Protein AF-A0AAU6PYX4-F1 (afdb_monomer_lite)

pLDDT: mean 87.93, std 8.88, range [52.16, 94.81]

Radius of gyration: 12.18 Å; chains: 1; bounding box: 32×26×27 Å

Sequence (92 aa):
MNERTFPTLANFLETWFCSAYDFDELGDVLARMRRLRAWENLAELRHEANALGDTPLATFNGFSHQHGGRGFTPARFAEFKRRLRAIEIEED

Structure (mmCIF, N/CA/C/O backbone):
data_AF-A0AAU6PYX4-F1
#
_entry.id   AF-A0AAU6PYX4-F1
#
loop_
_atom_site.group_PDB
_atom_site.id
_atom_site.type_symbol
_atom_site.label_atom_id
_atom_site.label_alt_id
_atom_site.label_comp_id
_atom_site.label_asym_id
_atom_site.label_entity_id
_atom_site.label_seq_id
_atom_site.pdbx_PDB_ins_code
_atom_site.Cartn_x
_atom_site.Cartn_y
_atom_site.Cartn_z
_atom_site.occupancy
_atom_site.B_iso_or_equiv
_atom_site.auth_seq_id
_atom_site.auth_comp_id
_atom_site.auth_asym_id
_atom_site.auth_atom_id
_atom_site.pdbx_PDB_model_num
ATOM 1 N N . MET A 1 1 ? 11.839 10.195 -2.435 1.00 65.88 1 MET A N 1
ATOM 2 C CA . MET A 1 1 ? 10.538 10.354 -1.755 1.00 65.88 1 MET A CA 1
ATOM 3 C C . MET A 1 1 ? 10.863 10.773 -0.336 1.00 65.88 1 MET A C 1
ATOM 5 O O . MET A 1 1 ? 11.748 10.151 0.230 1.00 65.88 1 MET A O 1
ATOM 9 N N . ASN A 1 2 ? 10.283 11.854 0.186 1.00 59.19 2 ASN A N 1
ATOM 10 C CA . ASN A 1 2 ? 10.583 12.281 1.553 1.00 59.19 2 ASN A CA 1
ATOM 11 C C . ASN A 1 2 ? 9.658 11.536 2.520 1.00 59.19 2 ASN A C 1
ATOM 13 O O . ASN A 1 2 ? 8.445 11.580 2.375 1.00 59.19 2 ASN A O 1
ATOM 17 N N . GLU A 1 3 ? 10.244 10.890 3.518 1.00 55.78 3 GLU A N 1
ATOM 18 C CA . GLU A 1 3 ? 9.598 10.228 4.668 1.00 55.78 3 GLU A CA 1
ATOM 19 C C . GLU A 1 3 ? 8.597 11.149 5.392 1.00 55.78 3 GLU A C 1
ATOM 21 O O . GLU A 1 3 ? 7.555 10.704 5.858 1.00 55.78 3 GLU A O 1
ATOM 26 N N . ARG A 1 4 ? 8.836 12.468 5.371 1.00 62.66 4 ARG A N 1
ATOM 27 C CA . ARG A 1 4 ? 7.895 13.488 5.870 1.00 62.66 4 ARG A CA 1
ATOM 28 C C . ARG A 1 4 ? 6.585 13.596 5.078 1.00 62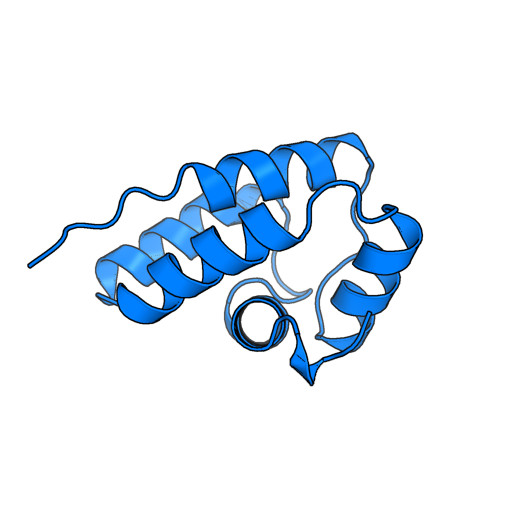.66 4 ARG A C 1
ATOM 30 O O . ARG A 1 4 ? 5.679 14.285 5.527 1.00 62.66 4 ARG A O 1
ATOM 37 N N . THR A 1 5 ? 6.505 12.998 3.890 1.00 75.06 5 THR A N 1
ATOM 38 C CA . THR A 1 5 ? 5.356 13.109 2.978 1.00 75.06 5 THR A CA 1
ATOM 39 C C . THR A 1 5 ? 4.416 11.908 3.066 1.00 75.06 5 THR A C 1
ATOM 41 O O . THR A 1 5 ? 3.242 12.059 2.753 1.00 75.06 5 THR A O 1
ATOM 44 N N . PHE A 1 6 ? 4.908 10.740 3.493 1.00 87.25 6 PHE A N 1
ATOM 45 C CA . PHE A 1 6 ? 4.115 9.506 3.569 1.00 87.25 6 PHE A CA 1
ATOM 46 C C . PHE A 1 6 ? 4.360 8.736 4.886 1.00 87.25 6 PHE A C 1
ATOM 48 O O . PHE A 1 6 ? 4.815 7.586 4.855 1.00 87.25 6 PHE A O 1
ATOM 55 N N . PRO A 1 7 ? 4.163 9.379 6.055 1.00 90.62 7 PRO A N 1
ATOM 56 C CA . PRO A 1 7 ? 4.477 8.781 7.351 1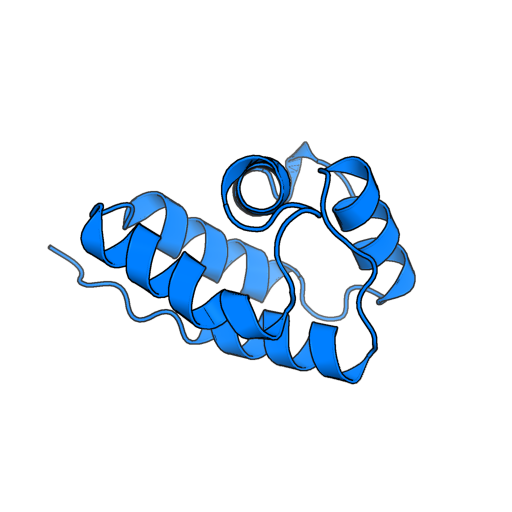.00 90.62 7 PRO A CA 1
ATOM 57 C C . PRO A 1 7 ? 3.605 7.562 7.675 1.00 90.62 7 PRO A C 1
ATOM 59 O O . PRO A 1 7 ? 4.093 6.598 8.267 1.00 90.62 7 PRO A O 1
ATOM 62 N N . THR A 1 8 ? 2.334 7.559 7.272 1.00 93.19 8 THR A N 1
ATOM 63 C CA . THR A 1 8 ? 1.419 6.453 7.579 1.00 93.19 8 THR A CA 1
ATOM 64 C C . THR A 1 8 ? 1.743 5.235 6.728 1.00 93.19 8 THR A C 1
ATOM 66 O O . THR A 1 8 ? 1.741 4.108 7.222 1.00 93.19 8 THR A O 1
ATOM 69 N N . LEU A 1 9 ? 2.088 5.449 5.461 1.00 92.50 9 LEU A N 1
ATOM 70 C CA . LEU A 1 9 ? 2.536 4.406 4.553 1.00 92.50 9 LEU A CA 1
ATOM 71 C C . LEU A 1 9 ? 3.886 3.823 4.979 1.00 92.50 9 LEU A C 1
ATOM 73 O O . LEU A 1 9 ? 4.063 2.610 4.899 1.00 92.50 9 LEU A O 1
ATOM 77 N N . ALA A 1 10 ? 4.811 4.657 5.462 1.00 92.50 10 ALA A N 1
ATOM 78 C CA . ALA A 1 10 ? 6.067 4.195 6.051 1.00 92.50 10 ALA A CA 1
ATOM 79 C C . ALA A 1 10 ? 5.794 3.276 7.249 1.00 92.50 10 ALA A C 1
ATOM 81 O O . ALA A 1 10 ? 6.189 2.112 7.237 1.00 92.50 10 ALA A O 1
ATOM 82 N N . ASN A 1 11 ? 5.017 3.756 8.224 1.00 92.62 11 ASN A N 1
ATOM 83 C CA . ASN A 1 11 ? 4.641 2.970 9.397 1.00 92.62 11 ASN A CA 1
ATOM 84 C C . ASN A 1 11 ? 3.910 1.674 9.011 1.00 92.62 11 ASN A C 1
ATOM 86 O O . ASN A 1 11 ? 4.157 0.621 9.593 1.00 92.62 11 ASN A O 1
ATOM 90 N N . PHE A 1 12 ? 3.034 1.712 8.006 1.00 93.88 12 PHE A N 1
ATOM 91 C CA . PHE A 1 12 ? 2.350 0.526 7.498 1.00 93.88 12 PHE A CA 1
ATOM 92 C C . PHE A 1 12 ? 3.319 -0.531 6.967 1.00 93.88 12 PHE A C 1
ATOM 94 O O . PHE A 1 12 ? 3.175 -1.705 7.305 1.00 93.88 12 PHE A O 1
ATOM 101 N N . LEU A 1 13 ? 4.316 -0.130 6.180 1.00 93.06 13 LEU A N 1
ATOM 102 C CA . LEU A 1 13 ? 5.333 -1.044 5.661 1.00 93.06 13 LEU A CA 1
ATOM 103 C C . LEU A 1 13 ? 6.258 -1.565 6.768 1.00 93.06 13 LEU A C 1
ATOM 105 O O . LEU A 1 13 ? 6.675 -2.714 6.707 1.00 93.06 13 LEU A O 1
ATOM 109 N N . GLU A 1 14 ? 6.514 -0.781 7.813 1.00 92.56 14 GLU A N 1
ATOM 110 C CA . GLU A 1 14 ? 7.354 -1.213 8.936 1.00 92.56 14 GLU A CA 1
ATOM 111 C C . GLU A 1 14 ? 6.636 -2.192 9.873 1.00 92.56 14 GLU A C 1
ATOM 113 O O . GLU A 1 14 ? 7.247 -3.132 10.382 1.00 92.56 14 GLU A O 1
ATOM 118 N N . THR A 1 15 ? 5.337 -1.985 10.106 1.00 90.62 15 THR A N 1
ATOM 119 C CA . THR A 1 15 ? 4.610 -2.649 11.202 1.00 90.62 15 THR A CA 1
ATOM 120 C C . THR A 1 15 ? 3.584 -3.677 10.737 1.00 90.62 15 THR A C 1
ATOM 122 O O . THR A 1 15 ? 3.450 -4.733 11.356 1.00 90.62 15 THR A O 1
ATOM 125 N N . TRP A 1 16 ? 2.861 -3.395 9.651 1.00 90.94 16 TRP A N 1
ATOM 126 C CA . TRP A 1 16 ? 1.719 -4.197 9.207 1.00 90.94 16 TRP A CA 1
ATOM 127 C C . TRP A 1 16 ? 2.050 -5.068 8.000 1.00 90.94 16 TRP A C 1
ATOM 129 O O . TRP A 1 16 ? 1.680 -6.237 7.972 1.00 90.94 16 TRP A O 1
ATOM 139 N N . PHE A 1 17 ? 2.745 -4.503 7.014 1.00 91.06 17 PHE A N 1
ATOM 140 C CA . PHE A 1 17 ? 3.046 -5.128 5.729 1.00 91.06 17 PHE A CA 1
ATOM 141 C C . PHE A 1 17 ? 4.557 -5.123 5.451 1.00 91.06 17 PHE A C 1
ATOM 143 O O . PHE A 1 17 ? 5.034 -4.682 4.403 1.00 91.06 17 PHE A O 1
ATOM 150 N N . CYS A 1 18 ? 5.321 -5.590 6.439 1.00 88.25 18 CYS A N 1
ATOM 151 C CA . CYS A 1 18 ? 6.772 -5.690 6.352 1.00 88.25 18 CYS A CA 1
ATOM 152 C C . CYS A 1 18 ? 7.219 -6.879 5.502 1.00 88.25 18 CYS A C 1
ATOM 154 O O . CYS A 1 18 ? 6.427 -7.705 5.055 1.00 88.25 18 CYS A O 1
ATOM 156 N N . SER A 1 19 ? 8.528 -6.999 5.303 1.00 86.12 19 SER A N 1
ATOM 157 C CA . SER A 1 19 ? 9.138 -8.025 4.462 1.00 86.12 19 SER A CA 1
ATOM 158 C C . SER A 1 19 ? 8.955 -9.461 4.944 1.00 86.12 19 SER A C 1
ATOM 160 O O . SER A 1 19 ? 9.333 -10.378 4.217 1.00 86.12 19 SER A O 1
ATOM 162 N N . ALA A 1 20 ? 8.346 -9.688 6.106 1.00 83.31 20 ALA A N 1
ATOM 163 C CA . ALA A 1 20 ? 7.880 -11.010 6.504 1.00 83.31 20 ALA A CA 1
ATOM 164 C C . ALA A 1 20 ? 6.635 -11.461 5.715 1.00 83.31 20 ALA A C 1
ATOM 166 O O . ALA A 1 20 ? 6.489 -12.657 5.483 1.00 83.31 20 ALA A O 1
ATOM 167 N N . TYR A 1 21 ? 5.799 -10.523 5.261 1.00 82.38 21 TYR A N 1
ATOM 168 C CA . TYR A 1 21 ? 4.542 -10.801 4.567 1.00 82.38 21 TYR A CA 1
ATOM 169 C C . TYR A 1 21 ? 4.729 -10.860 3.044 1.00 82.38 21 TYR A C 1
ATOM 171 O O . TYR A 1 21 ? 5.515 -10.103 2.459 1.00 82.38 21 TYR A O 1
ATOM 179 N N . ASP A 1 22 ? 4.008 -11.765 2.383 1.00 87.25 22 ASP A N 1
ATOM 180 C CA . ASP A 1 22 ? 3.854 -11.762 0.929 1.00 87.25 22 ASP A CA 1
ATOM 181 C C . ASP A 1 22 ? 2.736 -10.810 0.483 1.00 87.25 22 ASP A C 1
ATOM 183 O O . ASP A 1 22 ? 1.838 -10.448 1.238 1.00 87.25 22 ASP A O 1
ATOM 187 N N . PHE A 1 23 ? 2.768 -10.412 -0.787 1.00 84.25 23 PHE A N 1
ATOM 188 C CA . PHE A 1 23 ? 1.755 -9.546 -1.381 1.00 84.25 23 PHE A CA 1
ATOM 189 C C . PHE A 1 23 ? 0.347 -10.130 -1.330 1.00 84.25 23 PHE A C 1
ATOM 191 O O . PHE A 1 23 ? -0.620 -9.380 -1.183 1.00 84.25 23 PHE A O 1
ATOM 198 N N . ASP A 1 24 ? 0.229 -11.452 -1.400 1.00 89.06 24 ASP A N 1
ATOM 199 C CA . ASP A 1 24 ? -1.066 -12.123 -1.319 1.00 89.06 24 ASP A CA 1
ATOM 200 C C . ASP A 1 24 ? -1.738 -11.918 0.056 1.00 89.06 24 ASP A C 1
ATOM 202 O O . ASP A 1 24 ? -2.966 -11.873 0.136 1.00 89.06 24 ASP A O 1
ATOM 206 N N . GLU A 1 25 ? -0.955 -11.645 1.107 1.00 90.31 25 GLU A N 1
ATOM 207 C CA . GLU A 1 25 ? -1.429 -11.388 2.475 1.00 90.31 25 GLU A CA 1
ATOM 208 C C . GLU A 1 25 ? -1.889 -9.936 2.701 1.00 90.31 25 GLU A C 1
ATOM 210 O O . GLU A 1 25 ? -2.435 -9.608 3.755 1.00 90.31 25 GLU A O 1
ATOM 215 N N . LEU A 1 26 ? -1.726 -9.040 1.716 1.00 91.50 26 LEU A N 1
ATOM 216 C CA . LEU A 1 26 ? -2.118 -7.629 1.842 1.00 91.50 26 LEU A CA 1
A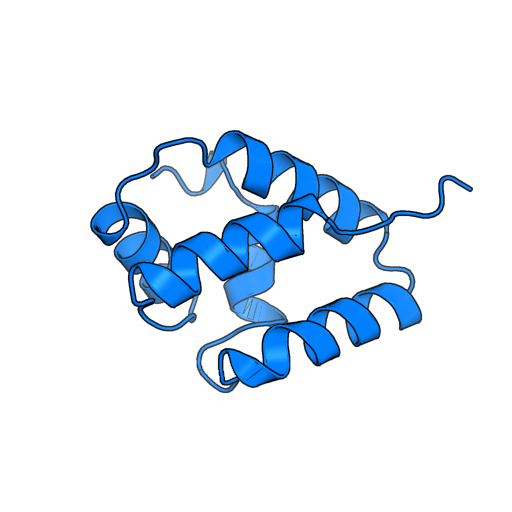TOM 217 C C . LEU A 1 26 ? -3.595 -7.468 2.236 1.00 91.50 26 LEU A C 1
ATOM 219 O O . LEU A 1 26 ? -3.941 -6.584 3.018 1.00 91.50 26 LEU A O 1
ATOM 223 N N . GLY A 1 27 ? -4.475 -8.320 1.700 1.00 90.31 27 GLY A N 1
ATOM 224 C CA . GLY A 1 27 ? -5.898 -8.300 2.047 1.00 90.31 27 GLY A CA 1
ATOM 225 C C . GLY A 1 27 ? -6.146 -8.629 3.521 1.00 90.31 27 GLY A C 1
ATOM 226 O O . GLY A 1 27 ? -6.909 -7.928 4.187 1.00 90.31 27 GLY A O 1
ATOM 227 N N . ASP A 1 28 ? -5.452 -9.639 4.042 1.00 91.94 28 ASP A N 1
ATOM 228 C CA . ASP A 1 28 ? -5.577 -10.077 5.432 1.00 91.94 28 ASP A CA 1
ATOM 229 C C . ASP A 1 28 ? -5.025 -9.035 6.406 1.00 91.94 28 ASP A C 1
ATOM 231 O O . ASP A 1 28 ? -5.629 -8.775 7.450 1.00 91.94 28 ASP A O 1
ATOM 235 N N . VAL A 1 29 ? -3.925 -8.372 6.040 1.00 92.81 29 VAL A N 1
ATOM 236 C CA . VAL A 1 29 ? -3.357 -7.261 6.812 1.00 92.81 29 VAL A CA 1
ATOM 237 C C . VAL A 1 29 ? -4.353 -6.102 6.918 1.00 92.81 29 VAL A C 1
ATOM 239 O O . VAL A 1 29 ? -4.637 -5.635 8.024 1.00 92.81 29 VAL A O 1
ATOM 242 N N . LEU A 1 30 ? -4.951 -5.676 5.801 1.00 92.25 30 LEU A N 1
ATOM 243 C CA . LEU A 1 30 ? -5.958 -4.608 5.803 1.00 92.25 30 LEU A CA 1
ATOM 244 C C . LEU A 1 30 ? -7.211 -5.009 6.596 1.00 92.25 30 LEU A C 1
ATOM 246 O O . LEU A 1 30 ? -7.722 -4.222 7.395 1.00 92.25 30 LEU A O 1
ATOM 250 N N . ALA A 1 31 ? -7.682 -6.249 6.445 1.00 90.62 31 ALA A N 1
ATOM 251 C CA . ALA A 1 31 ? -8.808 -6.768 7.218 1.00 90.62 31 ALA A CA 1
ATOM 252 C C . ALA A 1 31 ? -8.505 -6.800 8.726 1.00 90.62 31 ALA A C 1
ATOM 254 O O . ALA A 1 31 ? -9.371 -6.479 9.544 1.00 90.62 31 ALA A O 1
ATOM 255 N N . ARG A 1 32 ? -7.272 -7.141 9.115 1.00 92.38 32 ARG A N 1
ATOM 256 C CA . ARG A 1 32 ? -6.823 -7.111 10.511 1.00 92.38 32 ARG A CA 1
ATOM 257 C C . ARG A 1 32 ? -6.816 -5.690 11.074 1.00 92.38 32 ARG A C 1
ATOM 259 O O . ARG A 1 32 ? -7.302 -5.498 12.187 1.00 92.38 32 ARG A O 1
ATOM 266 N N . MET A 1 33 ? -6.337 -4.705 10.316 1.00 92.12 33 MET A N 1
ATOM 267 C CA . MET A 1 33 ? -6.388 -3.293 10.719 1.00 92.12 33 MET A CA 1
ATOM 268 C C . MET A 1 33 ? -7.829 -2.810 10.928 1.00 92.12 33 MET A C 1
ATOM 270 O O . MET A 1 33 ? -8.111 -2.163 11.937 1.00 92.12 33 MET A O 1
ATOM 274 N N . ARG A 1 34 ? -8.760 -3.196 10.040 1.00 89.19 34 ARG A N 1
ATOM 275 C CA . ARG A 1 34 ? -10.198 -2.899 10.193 1.00 89.19 34 ARG A CA 1
ATOM 276 C C . ARG A 1 34 ? -10.771 -3.507 11.473 1.00 89.19 34 ARG A C 1
ATOM 278 O O . ARG A 1 34 ? -11.427 -2.818 12.244 1.00 89.19 34 ARG A O 1
ATOM 285 N N . ARG A 1 35 ? -10.476 -4.782 11.752 1.00 90.44 35 ARG A N 1
ATOM 286 C CA . ARG A 1 35 ? -10.922 -5.460 12.988 1.00 90.44 35 ARG A CA 1
ATOM 287 C C . ARG A 1 35 ? -10.413 -4.776 14.255 1.00 90.44 35 ARG A C 1
ATOM 289 O O . ARG A 1 35 ? -11.115 -4.760 15.259 1.00 90.44 35 ARG A O 1
ATOM 296 N N . LEU A 1 36 ? -9.210 -4.210 14.197 1.00 91.44 36 LEU A N 1
ATOM 297 C CA . LEU A 1 36 ? -8.603 -3.454 15.293 1.00 91.44 36 LEU A CA 1
ATOM 298 C C . LEU A 1 36 ? -9.060 -1.990 15.345 1.00 91.44 36 LEU A C 1
ATOM 300 O O . LEU A 1 36 ? -8.554 -1.239 16.173 1.00 91.44 36 LEU A O 1
ATOM 304 N N . ARG A 1 37 ? -10.018 -1.590 14.495 1.00 88.38 37 ARG A N 1
ATOM 305 C CA . ARG A 1 37 ? -10.550 -0.223 14.403 1.00 88.38 37 ARG A CA 1
ATOM 306 C C . ARG A 1 37 ? -9.464 0.829 14.180 1.00 88.38 37 ARG A C 1
ATOM 308 O O . ARG A 1 37 ? -9.575 1.955 14.652 1.00 88.38 37 ARG A O 1
ATOM 315 N N . ALA A 1 38 ? -8.417 0.481 13.432 1.00 88.12 38 ALA A N 1
ATOM 316 C CA . ALA A 1 38 ? -7.363 1.412 13.032 1.00 88.12 38 ALA A CA 1
ATOM 317 C C . ALA A 1 38 ? -7.841 2.346 11.896 1.00 88.12 38 ALA A C 1
ATOM 319 O O . ALA A 1 38 ? -7.165 2.489 10.880 1.00 88.12 38 ALA A O 1
ATOM 320 N N . TRP A 1 39 ? -9.038 2.925 12.036 1.00 87.62 39 TRP A N 1
ATOM 321 C CA . TRP A 1 39 ? -9.746 3.655 10.982 1.00 87.62 39 TRP A CA 1
ATOM 322 C C . TRP A 1 39 ? -9.008 4.912 10.537 1.00 87.62 39 TRP A C 1
ATOM 324 O O . TRP A 1 39 ? -8.903 5.150 9.340 1.00 87.62 39 TRP A O 1
ATOM 334 N N . GLU A 1 40 ? -8.423 5.650 11.478 1.00 88.19 40 GLU A N 1
ATOM 335 C CA . GLU A 1 40 ? -7.623 6.845 11.190 1.00 88.19 40 GLU A CA 1
ATOM 336 C C . GLU A 1 40 ? -6.390 6.490 10.339 1.00 88.19 40 GLU A C 1
ATOM 338 O O . GLU A 1 40 ? -6.175 7.062 9.275 1.00 88.19 40 GLU A O 1
ATOM 343 N N . ASN A 1 41 ? -5.662 5.428 10.710 1.00 89.25 41 ASN A N 1
ATOM 344 C CA . ASN A 1 41 ? -4.534 4.926 9.916 1.00 89.25 41 ASN A CA 1
ATOM 345 C C . ASN A 1 41 ? -4.971 4.448 8.526 1.00 89.25 41 ASN A C 1
ATOM 347 O O . ASN A 1 41 ? -4.243 4.624 7.555 1.00 89.25 41 ASN A O 1
ATOM 351 N N . LEU A 1 42 ? -6.143 3.818 8.417 1.00 91.00 42 LEU A N 1
ATOM 352 C CA . LEU A 1 42 ? -6.705 3.374 7.141 1.00 91.00 42 LEU A CA 1
ATOM 353 C C . LEU A 1 42 ? -7.130 4.562 6.256 1.00 91.00 42 LEU A C 1
ATOM 355 O O . LEU A 1 42 ? -6.940 4.507 5.039 1.00 91.00 42 LEU A O 1
ATOM 359 N N . ALA A 1 43 ? -7.643 5.640 6.856 1.00 90.75 43 ALA A N 1
ATOM 360 C CA . ALA A 1 43 ? -7.955 6.904 6.190 1.00 90.75 43 ALA A CA 1
ATOM 361 C C . ALA A 1 43 ? -6.716 7.581 5.627 1.00 90.75 43 ALA A C 1
ATOM 363 O O . ALA A 1 43 ? -6.670 7.879 4.429 1.00 90.75 43 ALA A O 1
ATOM 364 N N . GLU A 1 44 ? -5.693 7.730 6.458 1.00 92.06 44 GLU A N 1
ATOM 365 C CA . GLU A 1 44 ? -4.429 8.336 6.067 1.00 92.06 44 GLU A CA 1
ATOM 366 C C . GLU A 1 44 ? -3.694 7.468 5.036 1.00 92.06 44 GLU A C 1
ATOM 368 O O . GLU A 1 44 ? -3.217 7.984 4.028 1.00 92.06 44 GLU A O 1
ATOM 373 N N . LEU A 1 45 ? -3.711 6.134 5.174 1.00 92.56 45 LEU A N 1
ATOM 374 C CA . LEU A 1 45 ? -3.190 5.213 4.152 1.00 92.56 45 LEU A CA 1
ATOM 375 C C . LEU A 1 45 ? -3.871 5.403 2.800 1.00 92.56 45 LEU A C 1
ATOM 377 O O . LEU A 1 45 ? -3.204 5.423 1.762 1.00 92.56 45 LEU A O 1
ATOM 381 N N . ARG A 1 46 ? -5.200 5.541 2.795 1.00 92.62 46 ARG A N 1
ATOM 382 C CA . ARG A 1 46 ? -5.964 5.808 1.575 1.00 92.62 46 ARG A CA 1
ATOM 383 C C . ARG A 1 46 ? -5.581 7.163 0.983 1.00 92.62 46 ARG A C 1
ATOM 385 O O . ARG A 1 46 ? -5.407 7.264 -0.234 1.00 92.62 46 ARG A O 1
ATOM 392 N N . HIS A 1 47 ? -5.445 8.198 1.809 1.00 91.38 47 HIS A N 1
ATOM 393 C CA . HIS A 1 47 ? -5.038 9.534 1.373 1.00 91.38 47 HIS A CA 1
ATOM 394 C C . HIS A 1 47 ? -3.633 9.518 0.749 1.00 91.38 47 HIS A C 1
ATOM 396 O O . HIS A 1 47 ? -3.452 9.913 -0.405 1.00 91.38 47 HIS A O 1
ATOM 402 N N . GLU A 1 48 ? -2.661 8.954 1.458 1.00 92.25 48 GLU A N 1
ATOM 403 C CA . GLU A 1 48 ? -1.277 8.815 1.012 1.00 92.25 48 GLU A CA 1
ATOM 404 C C . GLU A 1 48 ? -1.171 7.965 -0.265 1.00 92.25 48 GLU A C 1
ATOM 406 O O . GLU A 1 48 ? -0.466 8.334 -1.206 1.00 92.25 48 GLU A O 1
ATOM 411 N N . ALA A 1 49 ? -1.946 6.881 -0.384 1.00 90.62 49 ALA A N 1
ATOM 412 C CA . ALA A 1 49 ? -1.992 6.066 -1.598 1.00 90.62 49 ALA A CA 1
ATOM 413 C C . ALA A 1 49 ? -2.564 6.811 -2.818 1.00 90.62 49 ALA A C 1
ATOM 415 O O . ALA A 1 49 ? -2.201 6.508 -3.965 1.00 90.62 49 ALA A O 1
ATOM 416 N N . ASN A 1 50 ? -3.460 7.780 -2.612 1.00 88.94 50 ASN A N 1
ATOM 417 C CA . ASN A 1 50 ? -3.902 8.687 -3.672 1.00 88.94 50 ASN A CA 1
ATOM 418 C C . ASN A 1 50 ? -2.784 9.667 -4.048 1.00 88.94 50 ASN A C 1
ATOM 420 O O . ASN A 1 50 ? -2.461 9.786 -5.232 1.00 88.94 50 ASN A O 1
ATOM 424 N N . ALA A 1 51 ? -2.129 10.270 -3.052 1.00 88.69 51 ALA A N 1
ATOM 425 C CA . ALA A 1 51 ? -1.015 11.199 -3.241 1.00 88.69 51 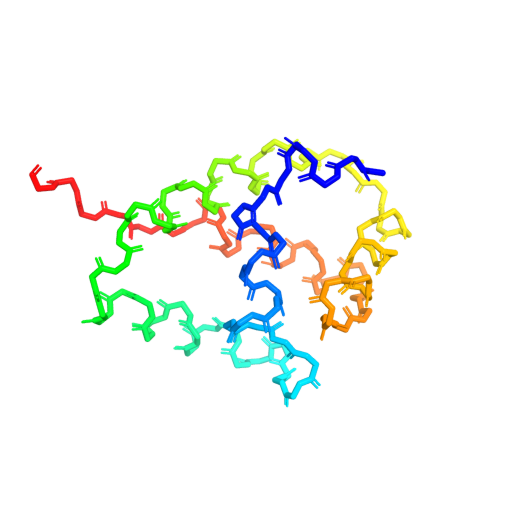ALA A CA 1
ATOM 426 C C . ALA A 1 51 ? 0.224 10.560 -3.900 1.00 88.69 51 ALA A C 1
ATOM 428 O O . ALA A 1 51 ? 0.981 11.255 -4.576 1.00 88.69 51 ALA A O 1
ATOM 429 N N . LEU A 1 52 ? 0.398 9.232 -3.810 1.00 86.81 52 LEU A N 1
ATOM 430 C CA . LEU A 1 52 ? 1.426 8.512 -4.573 1.00 86.81 52 LEU A CA 1
ATOM 431 C C . LEU A 1 52 ? 1.323 8.737 -6.092 1.00 86.81 52 LEU A C 1
ATOM 433 O O . LEU A 1 52 ? 2.340 8.601 -6.767 1.00 86.81 52 LEU A O 1
ATOM 437 N N . GLY A 1 53 ? 0.145 9.047 -6.649 1.00 82.50 53 GLY A N 1
ATOM 438 C CA . GLY A 1 53 ? -0.012 9.435 -8.059 1.00 82.50 53 GLY A CA 1
ATOM 439 C C . GLY A 1 53 ? 0.770 8.561 -9.058 1.00 82.50 53 GLY A C 1
ATOM 440 O O . GLY A 1 53 ? 0.672 7.321 -9.036 1.00 82.50 53 GLY A O 1
ATOM 441 N N . ASP A 1 54 ? 1.577 9.234 -9.885 1.00 84.94 54 ASP A N 1
ATOM 442 C CA . ASP A 1 54 ? 2.483 8.670 -10.900 1.00 84.94 54 ASP A CA 1
ATOM 443 C C . ASP A 1 54 ? 3.907 8.415 -10.378 1.00 84.94 54 ASP A C 1
ATOM 445 O O . ASP A 1 54 ? 4.872 8.395 -11.142 1.00 84.94 54 ASP A O 1
ATO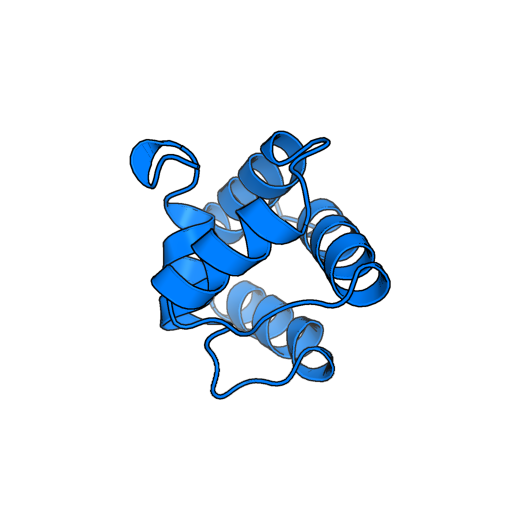M 449 N N . THR A 1 55 ? 4.064 8.212 -9.066 1.00 89.50 55 THR A N 1
ATOM 450 C CA . THR A 1 55 ? 5.360 7.869 -8.467 1.00 89.50 55 THR A CA 1
ATOM 451 C C . THR A 1 55 ? 6.013 6.710 -9.233 1.00 89.50 55 THR A C 1
ATOM 453 O O . THR A 1 55 ? 5.394 5.644 -9.357 1.00 89.50 55 THR A O 1
ATOM 456 N N . PRO A 1 56 ? 7.269 6.863 -9.702 1.00 92.81 56 PRO A N 1
ATOM 457 C CA . PRO A 1 56 ? 7.985 5.790 -10.375 1.00 92.81 56 PRO A CA 1
ATOM 458 C C . PRO A 1 56 ? 8.154 4.573 -9.462 1.00 92.81 56 PRO A C 1
ATOM 460 O O . PRO A 1 56 ? 8.530 4.709 -8.296 1.00 92.81 56 PRO A O 1
ATOM 463 N N . LEU A 1 57 ? 7.958 3.368 -10.007 1.00 93.12 57 LEU A N 1
ATOM 464 C CA . LEU A 1 57 ? 8.100 2.116 -9.251 1.00 93.12 57 LEU A CA 1
ATOM 465 C C . LEU A 1 57 ? 9.456 2.017 -8.540 1.00 93.12 57 LEU A C 1
ATOM 467 O O . LEU A 1 57 ? 9.510 1.614 -7.386 1.00 93.12 57 LEU A O 1
ATOM 471 N N . ALA A 1 58 ? 10.545 2.409 -9.206 1.00 93.38 58 ALA A N 1
ATOM 472 C CA . ALA A 1 58 ? 11.882 2.381 -8.614 1.00 93.38 58 ALA A CA 1
ATOM 473 C C . ALA A 1 58 ? 11.975 3.265 -7.359 1.00 93.38 58 ALA A C 1
ATOM 475 O O . ALA A 1 58 ? 12.563 2.864 -6.357 1.00 93.38 58 ALA A O 1
ATOM 476 N N . THR A 1 59 ? 11.341 4.440 -7.387 1.00 92.56 59 THR A N 1
ATOM 477 C CA . THR A 1 59 ? 11.280 5.352 -6.242 1.00 92.56 59 THR A CA 1
ATOM 478 C C . THR A 1 59 ? 10.469 4.751 -5.098 1.00 92.56 59 THR A C 1
ATOM 480 O O . THR A 1 59 ? 10.899 4.826 -3.949 1.00 92.56 59 THR A O 1
ATOM 483 N N . PHE A 1 60 ? 9.326 4.130 -5.401 1.00 93.12 60 PHE A N 1
ATOM 484 C CA . PHE A 1 60 ? 8.513 3.454 -4.391 1.00 93.12 60 PHE A CA 1
ATOM 485 C C . PHE A 1 60 ? 9.215 2.226 -3.801 1.00 93.12 60 PHE A C 1
ATOM 487 O O . PHE A 1 60 ? 9.190 2.043 -2.593 1.00 93.12 60 PHE A O 1
ATOM 494 N N . ASN A 1 61 ? 9.892 1.416 -4.615 1.00 93.88 61 ASN A N 1
ATOM 495 C CA . ASN A 1 61 ? 10.645 0.264 -4.122 1.00 93.88 61 ASN A CA 1
ATOM 496 C C . ASN A 1 61 ? 11.785 0.699 -3.198 1.00 93.88 61 ASN A C 1
ATOM 498 O O . ASN A 1 61 ? 11.978 0.075 -2.161 1.00 93.88 61 ASN A O 1
ATOM 502 N N . GLY A 1 62 ? 12.495 1.788 -3.520 1.00 93.31 62 GLY A N 1
ATOM 503 C CA . GLY A 1 62 ? 13.491 2.367 -2.614 1.00 93.31 62 GLY A CA 1
ATOM 504 C C . GLY A 1 62 ? 12.889 2.752 -1.259 1.00 93.31 62 GLY A C 1
ATOM 505 O O . GLY A 1 62 ? 13.415 2.357 -0.222 1.00 93.31 62 GLY A O 1
ATOM 506 N N . PHE A 1 63 ? 11.744 3.439 -1.274 1.00 92.69 63 PHE A N 1
ATOM 507 C CA . PHE A 1 63 ? 10.989 3.775 -0.064 1.00 92.69 63 PHE A CA 1
ATOM 508 C C . PHE A 1 63 ? 10.536 2.523 0.703 1.00 92.69 63 PHE A C 1
ATOM 510 O O . PHE A 1 63 ? 10.747 2.422 1.906 1.00 92.69 63 PHE A O 1
ATOM 517 N N . SER A 1 64 ? 9.974 1.529 0.014 1.00 92.62 64 SER A N 1
ATOM 518 C CA . SER A 1 64 ? 9.493 0.309 0.656 1.00 92.62 64 SER A CA 1
ATOM 519 C C . SER A 1 64 ? 10.618 -0.473 1.321 1.00 92.62 64 SER A C 1
ATOM 521 O O . SER A 1 64 ? 10.460 -0.884 2.464 1.00 92.62 64 SER A O 1
ATOM 523 N N . HIS A 1 65 ? 11.771 -0.612 0.662 1.00 92.00 65 HIS A N 1
ATOM 524 C CA . HIS A 1 65 ? 12.943 -1.253 1.253 1.00 92.00 65 HIS A CA 1
ATOM 525 C C . HIS A 1 65 ? 13.483 -0.495 2.469 1.00 92.00 65 HIS A C 1
ATOM 527 O O . HIS A 1 65 ? 13.864 -1.129 3.451 1.00 92.00 65 HIS A O 1
ATOM 533 N N . GLN A 1 66 ? 13.498 0.840 2.421 1.00 92.19 66 GLN A N 1
ATOM 534 C CA . GLN A 1 66 ? 13.916 1.672 3.552 1.00 92.19 66 GLN A CA 1
ATOM 535 C C . GLN A 1 66 ? 13.028 1.444 4.785 1.00 92.19 66 GLN A C 1
ATOM 537 O O . GLN A 1 66 ? 13.533 1.410 5.902 1.00 92.19 66 GLN A O 1
ATOM 542 N N . HIS A 1 67 ? 11.732 1.219 4.568 1.00 90.94 67 HIS A N 1
ATOM 543 C CA . HIS A 1 67 ? 10.724 1.008 5.609 1.00 90.94 67 HIS A CA 1
ATOM 544 C C . HIS A 1 67 ? 10.398 -0.478 5.831 1.00 90.94 67 HIS A C 1
ATOM 546 O O . HIS A 1 67 ? 9.276 -0.848 6.161 1.00 90.94 67 HIS A O 1
ATOM 552 N N . GLY A 1 68 ? 11.375 -1.365 5.613 1.00 86.69 68 GLY A N 1
ATOM 553 C CA . GLY A 1 68 ? 11.273 -2.782 5.973 1.00 86.69 68 GLY A CA 1
ATOM 554 C C . GLY A 1 68 ? 10.352 -3.635 5.095 1.00 86.69 68 GLY A C 1
ATOM 555 O O . GLY A 1 68 ? 10.197 -4.823 5.381 1.00 86.69 68 GLY A O 1
ATOM 556 N N . GLY A 1 69 ? 9.774 -3.076 4.031 1.00 87.81 69 GLY A N 1
ATOM 557 C CA . GLY A 1 69 ? 8.964 -3.768 3.031 1.00 87.81 69 GLY A CA 1
ATOM 558 C C . GLY A 1 69 ? 9.784 -4.466 1.934 1.00 87.81 69 GLY A C 1
ATOM 559 O O . GLY A 1 69 ? 11.017 -4.514 1.957 1.00 87.81 69 GLY A O 1
ATOM 560 N N . ARG A 1 70 ? 9.084 -5.053 0.955 1.00 88.19 70 ARG A N 1
ATOM 561 C CA . ARG A 1 70 ? 9.677 -5.762 -0.198 1.00 88.19 70 ARG A CA 1
ATOM 562 C C . ARG A 1 70 ? 9.603 -4.922 -1.468 1.00 88.19 70 ARG A C 1
ATOM 564 O O . ARG A 1 70 ? 8.739 -4.070 -1.620 1.00 88.19 70 ARG A O 1
ATOM 571 N N . GLY A 1 71 ? 10.458 -5.246 -2.433 1.00 91.00 71 GLY A N 1
ATOM 572 C CA . GLY A 1 71 ? 10.337 -4.717 -3.786 1.00 91.00 71 GLY A CA 1
ATOM 573 C C . GLY A 1 71 ? 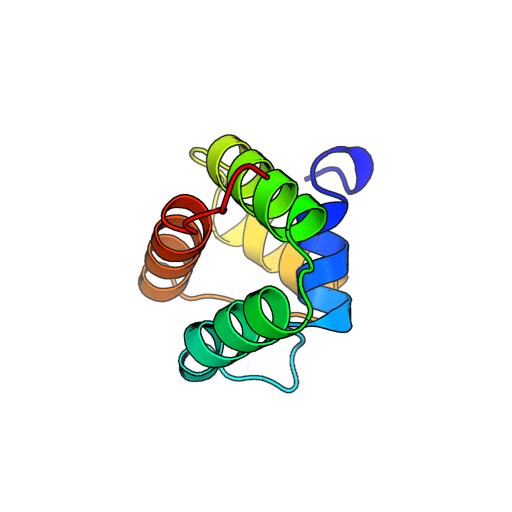9.074 -5.236 -4.482 1.00 91.00 71 GLY A C 1
ATOM 574 O O . GLY A 1 71 ? 8.752 -6.424 -4.428 1.00 91.00 71 GLY A O 1
ATOM 575 N N . PHE A 1 72 ? 8.374 -4.343 -5.171 1.00 92.44 72 PHE A N 1
ATOM 576 C CA . PHE A 1 72 ? 7.173 -4.645 -5.938 1.00 92.44 72 PHE A CA 1
ATOM 577 C C . PHE A 1 72 ? 7.508 -4.798 -7.422 1.00 92.44 72 PHE A C 1
ATOM 579 O O . PHE A 1 72 ? 8.380 -4.116 -7.967 1.00 92.44 72 PHE A O 1
ATOM 586 N N . THR A 1 73 ? 6.759 -5.668 -8.101 1.00 94.81 73 THR A N 1
ATOM 587 C CA . THR A 1 73 ? 6.666 -5.666 -9.566 1.00 94.81 73 THR A CA 1
ATOM 588 C C . THR A 1 73 ? 5.696 -4.567 -10.022 1.00 94.81 73 THR A C 1
ATOM 590 O O . THR A 1 73 ? 4.868 -4.125 -9.220 1.00 94.81 73 THR A O 1
ATOM 593 N N . PRO A 1 74 ? 5.714 -4.143 -11.302 1.00 94.25 74 PRO A N 1
ATOM 594 C CA . PRO A 1 74 ? 4.756 -3.155 -11.806 1.00 94.25 74 PRO A CA 1
ATOM 595 C C . PRO A 1 74 ? 3.294 -3.543 -11.546 1.00 94.25 74 PRO A C 1
ATOM 597 O O . PRO A 1 74 ? 2.506 -2.714 -11.094 1.00 94.25 74 PRO A O 1
ATOM 600 N N . ALA A 1 75 ? 2.952 -4.820 -11.753 1.00 93.50 75 ALA A N 1
ATOM 601 C CA . ALA A 1 75 ? 1.611 -5.341 -11.500 1.00 93.50 75 ALA A CA 1
ATOM 602 C C . ALA A 1 75 ? 1.237 -5.277 -10.010 1.00 93.50 75 ALA A C 1
ATOM 604 O O . ALA A 1 75 ? 0.169 -4.773 -9.667 1.00 93.50 75 ALA A O 1
ATOM 605 N N . ARG A 1 76 ? 2.136 -5.719 -9.116 1.00 93.75 76 ARG A N 1
ATOM 606 C CA . ARG A 1 76 ? 1.905 -5.674 -7.662 1.00 93.75 76 ARG A CA 1
ATOM 607 C C . ARG A 1 76 ? 1.798 -4.241 -7.149 1.00 93.75 76 ARG A C 1
ATOM 609 O O . ARG A 1 76 ? 0.964 -3.974 -6.298 1.00 93.75 76 ARG A O 1
ATOM 616 N N . PHE A 1 77 ? 2.579 -3.300 -7.678 1.00 93.38 77 PHE A N 1
ATOM 617 C CA . PHE A 1 77 ? 2.494 -1.897 -7.269 1.00 93.38 77 PHE A CA 1
ATOM 618 C C . PHE A 1 77 ? 1.204 -1.215 -7.744 1.00 93.38 77 PHE A C 1
ATOM 620 O O . PHE A 1 77 ? 0.584 -0.464 -6.991 1.00 93.38 77 PHE A O 1
ATOM 627 N N . ALA A 1 78 ? 0.758 -1.496 -8.971 1.00 91.88 78 ALA A N 1
ATOM 628 C CA . ALA A 1 78 ? -0.540 -1.022 -9.448 1.00 91.88 78 ALA A CA 1
ATOM 629 C C . ALA A 1 78 ? -1.684 -1.572 -8.578 1.00 91.88 78 ALA A C 1
ATOM 631 O O . ALA A 1 78 ? -2.558 -0.815 -8.151 1.00 91.88 78 ALA A O 1
ATOM 632 N N . GLU A 1 79 ? -1.630 -2.864 -8.253 1.00 92.94 79 GLU A N 1
ATOM 633 C CA . GLU A 1 79 ? -2.614 -3.521 -7.395 1.00 92.94 79 GLU A CA 1
ATOM 634 C C . GLU A 1 79 ? -2.578 -2.999 -5.954 1.00 92.94 79 GLU A C 1
ATOM 636 O O . GLU A 1 79 ? -3.626 -2.747 -5.365 1.00 92.94 79 GLU A O 1
ATOM 641 N N . PHE A 1 80 ? -1.384 -2.763 -5.408 1.00 93.12 80 PHE A N 1
ATOM 642 C CA . PHE A 1 80 ? -1.179 -2.153 -4.097 1.00 93.12 80 PHE A CA 1
ATOM 643 C C . PHE A 1 80 ? -1.902 -0.808 -4.001 1.00 93.12 80 PHE A C 1
ATOM 645 O O . PHE A 1 80 ? -2.755 -0.619 -3.134 1.00 93.12 80 PHE A O 1
ATOM 652 N N . LYS A 1 81 ? -1.632 0.100 -4.953 1.00 92.00 81 LYS A N 1
ATOM 653 C CA . LYS A 1 81 ? -2.299 1.408 -5.020 1.00 92.00 81 LYS A CA 1
ATOM 654 C C . LYS A 1 81 ? -3.812 1.250 -5.135 1.00 92.00 81 LYS A C 1
ATOM 656 O O . LYS A 1 81 ? -4.545 1.938 -4.431 1.00 92.00 81 LYS A O 1
ATOM 661 N N . ARG A 1 82 ? -4.290 0.340 -5.991 1.00 92.56 82 ARG A N 1
ATOM 662 C CA . ARG A 1 82 ? -5.725 0.089 -6.181 1.00 92.56 82 ARG A CA 1
ATOM 663 C C . ARG A 1 82 ? -6.402 -0.349 -4.881 1.00 92.56 82 ARG A C 1
ATOM 665 O O . ARG A 1 82 ? -7.434 0.214 -4.533 1.00 92.56 82 ARG A O 1
ATOM 672 N N . ARG A 1 83 ? -5.819 -1.307 -4.154 1.00 92.19 83 ARG A N 1
ATOM 673 C CA . ARG A 1 83 ? -6.391 -1.831 -2.904 1.00 92.19 83 ARG A CA 1
ATOM 674 C C . ARG A 1 83 ? -6.386 -0.801 -1.785 1.00 92.19 83 ARG A C 1
ATOM 676 O O . ARG A 1 83 ? -7.415 -0.640 -1.143 1.00 92.19 83 ARG A O 1
ATOM 683 N N . LEU A 1 84 ? -5.284 -0.070 -1.594 1.00 92.44 84 LEU A N 1
ATOM 684 C CA . LEU A 1 84 ? -5.231 0.986 -0.579 1.00 92.44 84 LEU A CA 1
ATOM 685 C C . LEU A 1 84 ? -6.243 2.107 -0.858 1.00 92.44 84 LEU A C 1
ATOM 687 O O . LEU A 1 84 ? -6.895 2.602 0.054 1.00 92.44 84 LEU A O 1
ATOM 691 N N . ARG A 1 85 ? -6.431 2.480 -2.130 1.00 91.94 85 ARG A N 1
ATOM 692 C CA . ARG A 1 85 ? -7.426 3.492 -2.526 1.00 91.94 85 ARG A CA 1
ATOM 693 C C . ARG A 1 85 ? -8.869 3.020 -2.348 1.00 91.94 85 ARG A C 1
ATOM 695 O O . ARG A 1 85 ? -9.746 3.850 -2.138 1.00 91.94 85 ARG A O 1
ATOM 702 N N . ALA A 1 86 ? -9.099 1.712 -2.429 1.00 90.62 86 ALA A N 1
ATOM 703 C CA . ALA A 1 86 ? -10.406 1.083 -2.273 1.00 90.62 86 ALA A CA 1
ATOM 704 C C . ALA A 1 86 ? -10.742 0.714 -0.817 1.00 90.62 86 ALA A C 1
ATOM 706 O O . ALA A 1 86 ? -11.751 0.054 -0.586 1.00 90.62 86 ALA A O 1
ATOM 707 N N . ILE A 1 87 ? -9.915 1.102 0.164 1.00 88.00 87 ILE A N 1
ATOM 708 C CA . ILE A 1 87 ? -10.235 0.888 1.577 1.00 88.00 87 ILE A CA 1
ATOM 709 C C . ILE A 1 87 ? -11.525 1.649 1.910 1.00 88.00 87 ILE A C 1
ATOM 711 O O . ILE A 1 87 ? -11.581 2.882 1.866 1.00 88.00 87 ILE A O 1
ATOM 715 N N . GLU A 1 88 ? -12.562 0.889 2.248 1.00 80.69 88 GLU A N 1
ATOM 716 C CA . GLU A 1 88 ? -13.803 1.400 2.818 1.00 80.69 88 GLU A CA 1
ATOM 717 C C . GLU A 1 88 ? -13.579 1.706 4.299 1.00 80.69 88 GLU A C 1
ATOM 719 O O . GLU A 1 88 ? -13.088 0.859 5.054 1.00 80.69 88 GLU A O 1
ATOM 724 N N . ILE A 1 89 ? -13.923 2.928 4.696 1.00 74.06 89 ILE A N 1
ATOM 725 C CA . ILE A 1 89 ? -13.780 3.433 6.059 1.00 74.06 89 ILE A CA 1
ATOM 726 C C . ILE A 1 89 ? -15.187 3.728 6.538 1.00 74.06 89 ILE A C 1
ATOM 728 O O . ILE A 1 89 ? -15.942 4.396 5.835 1.00 74.06 89 ILE A O 1
ATOM 732 N N . GLU A 1 90 ? -15.538 3.192 7.698 1.00 66.69 90 GLU A N 1
ATOM 733 C CA . GLU A 1 90 ? -16.776 3.560 8.370 1.00 66.69 90 GLU A CA 1
ATOM 734 C C . GLU A 1 90 ? -16.522 4.908 9.057 1.00 66.69 90 GLU A C 1
ATOM 736 O O . GLU A 1 90 ? -15.664 5.002 9.935 1.00 66.69 90 GLU A O 1
ATOM 741 N N . GLU A 1 91 ? -17.185 5.961 8.573 1.00 58.38 91 GLU A N 1
ATOM 742 C CA . GLU A 1 91 ? -17.243 7.258 9.252 1.00 58.38 91 GLU A CA 1
ATOM 743 C C . GLU A 1 91 ? -18.218 7.094 10.429 1.00 58.38 91 GLU A C 1
ATOM 745 O O . GLU A 1 91 ? -19.423 6.971 10.207 1.00 58.38 91 GLU A O 1
ATOM 750 N N . ASP A 1 92 ? -17.679 6.973 11.647 1.00 52.16 92 ASP A N 1
ATOM 751 C CA . ASP A 1 92 ? -18.455 6.995 12.901 1.00 52.16 92 ASP A CA 1
ATOM 752 C C . ASP A 1 92 ? -18.905 8.427 13.232 1.00 52.16 92 ASP A C 1
ATOM 754 O O . ASP A 1 92 ? -18.064 9.353 13.106 1.00 52.16 92 ASP A O 1
#

Organism: NCBI:txid3112952

Secondary structure (DSSP, 8-state):
--GGG-HHHHHHHHHTS-TTS-GGGHHHHHHHHHHTT-HHHHHHHHHHHHHTTT--HHHHHHHHHHTT-PPPPHHHHHHHHHHHHT------

Foldseek 3Di:
DDCVLQVLVLCCCQPQAAQVDDLVCPVVSLVVCVVVVVQVSLVSLLVSLVVCPPPDLVNVQVSSVVSRHHRDDPVSSVVVSVVSNPDDHDDD